Protein AF-A0A836PT85-F1 (afdb_monomer)

Sequence (131 aa):
MKFLTSGKVKDVYELDDGKLLFKFSNRVSAYDVKFKDEIPKKGEVLCKFAEYWFNKLGMSCHFVERRSDTEIVVRKLNMLPIECVVRGYFYGSLVSRWNDGKISLEDGTQTDLAAKLPSPIFDPTTKSTHD

pLDDT: mean 93.8, std 9.12, range [35.56, 98.69]

Mean predicted aligned error: 4.26 Å

Secondary structure (DSSP, 8-state):
-EEEEE-SSEEEEE-TTS-EEEEEPS--EETTEEPSS--TTHHHHHHHHHHHHHHHH-S--SEEEE-SSSEEEE------SEE--EEEES-THHHHHHHTTSS-PPTT---STTPEEEEEEE--EEPPS--

Solvent-accessible surface area (backbone atoms only — not comparable to full-atom values): 7848 Å² total; per-residue (Å²): 113,42,85,73,50,73,60,83,44,38,38,36,27,38,39,88,86,64,31,31,37,44,36,38,39,34,44,41,68,58,95,92,41,72,52,92,65,64,45,87,63,44,10,36,54,53,38,54,50,48,53,50,49,55,62,71,68,70,58,98,65,52,73,74,48,74,78,54,65,29,30,35,36,28,56,72,74,89,77,72,80,61,41,87,40,74,42,54,45,39,47,70,71,58,50,58,36,37,76,70,65,77,45,86,76,67,88,88,61,60,80,52,87,65,26,65,43,96,57,73,42,82,56,72,42,67,72,73,92,79,127

Nearest PDB structures (foldseek):
  1obg-assembly1_A  TM=8.903E-01  e=6.018E-10  Saccharomyces cerevisiae
  3r9r-assembly1_A  TM=8.950E-01  e=5.346E-10  Mycobacteroides abscessus ATCC 19977
  1obd-assembly1_A  TM=8.588E-01  e=4.219E-10  Saccharomyces cerevisiae
  2cnq-assembly1_A  TM=8.806E-01  e=4.004E-09  Saccharomyces cerevisiae
  4ja0-assembly1_A-2  TM=7.974E-01  e=1.494E-06  Bombyx mori

Radius of gyration: 17.99 Å; Cα contacts (8 Å, |Δi|>4): 203; chains: 1; bounding box: 41×30×47 Å

Foldseek 3Di:
DAWDDDDQFWTWGADPVRWIKIFGHQWDDDPNDIDPDGHPCPLLVVLVVVVVVCVVVVDDDQWDAAPDSRITIGGDDDDDQKDWDKDQFQEDPNLVCVVVVVDDDPPPFDNDHGHGGPDIDTDMDGDDPDD

Structure (mmCIF, N/CA/C/O backbone):
data_AF-A0A836PT85-F1
#
_entry.id   AF-A0A836PT85-F1
#
loop_
_atom_site.group_PDB
_atom_site.id
_atom_site.type_symbol
_atom_site.label_atom_id
_atom_site.label_alt_id
_atom_site.label_comp_id
_atom_site.label_asym_id
_atom_site.label_entity_id
_atom_site.label_seq_id
_atom_site.pdbx_PDB_ins_code
_atom_site.Cartn_x
_atom_site.Cartn_y
_atom_site.Cartn_z
_atom_site.occupancy
_atom_site.B_iso_or_equiv
_atom_site.auth_seq_id
_atom_site.auth_comp_id
_atom_site.auth_asym_id
_atom_site.auth_atom_id
_atom_site.pdbx_PDB_model_num
ATOM 1 N N . MET A 1 1 ? -16.825 -2.250 20.033 1.00 90.44 1 MET A N 1
ATOM 2 C CA . MET A 1 1 ? -15.551 -2.086 19.274 1.00 90.44 1 MET A CA 1
ATOM 3 C C . MET A 1 1 ? -14.379 -2.716 20.022 1.00 90.44 1 MET A C 1
ATOM 5 O O . MET A 1 1 ? -14.163 -2.388 21.183 1.00 90.44 1 MET A O 1
ATOM 9 N N . LYS A 1 2 ? -13.601 -3.575 19.355 1.00 96.06 2 LYS A N 1
ATOM 10 C CA . LYS A 1 2 ? -12.441 -4.295 19.908 1.00 96.06 2 LYS A CA 1
ATOM 11 C C . LYS A 1 2 ? -11.182 -3.994 19.092 1.00 96.06 2 LYS A C 1
ATOM 13 O O . LYS A 1 2 ? -11.213 -4.104 17.874 1.00 96.06 2 LYS A O 1
ATOM 18 N N . PHE A 1 3 ? -10.071 -3.635 19.731 1.00 97.44 3 PHE A N 1
ATOM 19 C CA . PHE A 1 3 ? -8.785 -3.480 19.038 1.00 97.44 3 PHE A CA 1
ATOM 20 C C . PHE A 1 3 ? -8.232 -4.845 18.600 1.00 97.44 3 PHE A C 1
ATOM 22 O O . PHE A 1 3 ? -8.255 -5.793 19.384 1.00 97.44 3 PHE A O 1
ATOM 29 N N . LEU A 1 4 ? -7.751 -4.943 17.357 1.00 96.81 4 LEU A N 1
ATOM 30 C CA . LEU A 1 4 ? -7.173 -6.172 16.807 1.00 96.81 4 LEU A CA 1
ATOM 31 C C . LEU A 1 4 ? -5.658 -6.074 16.640 1.00 96.81 4 LEU A C 1
ATOM 33 O O . LEU A 1 4 ? -4.931 -6.928 17.133 1.00 96.81 4 LEU A O 1
ATOM 37 N N . THR A 1 5 ? -5.179 -5.065 15.910 1.00 96.38 5 THR A N 1
ATOM 38 C CA . THR A 1 5 ? -3.751 -4.920 15.607 1.00 96.38 5 THR A CA 1
ATOM 39 C C . THR A 1 5 ? -3.390 -3.488 15.223 1.00 96.38 5 THR A C 1
ATOM 41 O O . THR A 1 5 ? -4.235 -2.721 14.751 1.00 96.38 5 THR A O 1
ATOM 44 N N . SER A 1 6 ? -2.115 -3.143 15.401 1.00 95.62 6 SER A N 1
ATOM 45 C CA . SER A 1 6 ? -1.514 -1.894 14.936 1.00 95.62 6 SER A CA 1
ATOM 46 C C . SER A 1 6 ? -0.398 -2.203 13.947 1.00 95.62 6 SER A C 1
ATOM 48 O O . SER A 1 6 ? 0.661 -2.714 14.310 1.00 95.62 6 SER A O 1
ATOM 50 N N . GLY A 1 7 ? -0.622 -1.862 12.680 1.00 91.12 7 GLY A N 1
ATOM 51 C CA . GLY A 1 7 ? 0.407 -1.934 11.652 1.00 91.12 7 GLY A CA 1
ATOM 52 C C . GLY A 1 7 ? 1.359 -0.735 11.694 1.00 91.12 7 GLY A C 1
ATOM 53 O O . GLY A 1 7 ? 1.347 0.109 12.599 1.00 91.12 7 GLY A O 1
ATOM 54 N N . LYS A 1 8 ? 2.184 -0.600 10.651 1.00 91.94 8 LYS A N 1
ATOM 55 C CA . LYS A 1 8 ? 3.080 0.561 10.481 1.00 91.94 8 LYS A CA 1
ATOM 56 C C . LYS A 1 8 ? 2.303 1.887 10.435 1.00 91.94 8 LYS A C 1
ATOM 58 O O . LYS A 1 8 ? 2.657 2.828 11.140 1.00 91.94 8 LYS A O 1
ATOM 63 N N . VAL A 1 9 ? 1.187 1.931 9.700 1.00 94.81 9 VAL A N 1
ATOM 64 C CA . VAL A 1 9 ? 0.458 3.184 9.395 1.00 94.81 9 VAL A CA 1
ATOM 65 C C . VAL A 1 9 ? -1.059 3.142 9.628 1.00 94.81 9 VAL A C 1
ATOM 67 O O . VAL A 1 9 ? -1.754 4.107 9.313 1.00 94.81 9 VAL A O 1
ATOM 70 N N . LYS A 1 10 ? -1.599 2.023 10.120 1.00 96.38 10 LYS A N 1
ATOM 71 C CA . LYS A 1 10 ? -3.034 1.860 10.392 1.00 96.38 10 LYS A CA 1
ATOM 72 C C . LYS A 1 10 ? -3.263 1.052 11.659 1.00 96.38 10 LYS A C 1
ATOM 74 O O . LYS A 1 10 ? -2.517 0.108 11.911 1.00 96.38 10 LYS A O 1
ATOM 79 N N . ASP A 1 11 ? -4.318 1.398 12.381 1.00 98.00 11 ASP A N 1
ATOM 80 C CA . ASP A 1 11 ? -4.861 0.608 13.485 1.00 98.00 11 ASP A CA 1
ATOM 81 C C . ASP A 1 11 ? -6.164 -0.054 13.027 1.00 98.00 11 ASP A C 1
ATOM 83 O O . ASP A 1 11 ? -6.940 0.542 12.274 1.00 98.00 11 ASP A O 1
ATOM 87 N N . VAL A 1 12 ? -6.380 -1.305 13.433 1.00 98.25 12 VAL A N 1
ATOM 88 C CA . VAL A 1 12 ? -7.534 -2.106 13.012 1.00 98.25 12 VAL A CA 1
ATOM 89 C C . VAL A 1 12 ? -8.363 -2.486 14.225 1.00 98.25 12 VAL A C 1
ATOM 91 O O . VAL A 1 12 ? -7.846 -3.038 15.200 1.00 98.25 12 VAL A O 1
ATOM 94 N N . TYR A 1 13 ? -9.663 -2.232 14.130 1.00 98.44 13 TYR A N 1
ATOM 95 C CA . TYR A 1 13 ? -10.646 -2.570 15.149 1.00 98.44 13 TYR A CA 1
ATOM 96 C C . TYR A 1 13 ? -11.753 -3.4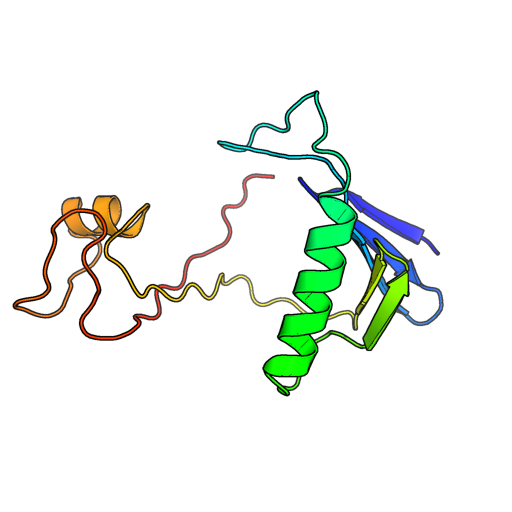41 14.554 1.00 98.44 13 TYR A C 1
ATOM 98 O O . TYR A 1 13 ? -12.117 -3.278 13.394 1.00 98.44 13 TYR A O 1
ATOM 106 N N . GLU A 1 14 ? -12.308 -4.343 15.350 1.00 98.25 14 GLU A N 1
ATOM 107 C CA . GLU A 1 14 ? -13.526 -5.093 15.046 1.00 98.25 14 GLU A CA 1
ATOM 108 C C . GLU A 1 14 ? -14.736 -4.347 15.619 1.00 98.25 14 GLU A C 1
ATOM 110 O O . GLU A 1 14 ? -14.725 -3.902 16.775 1.00 98.25 14 GLU A O 1
ATOM 115 N N . LEU A 1 15 ? -15.761 -4.164 14.792 1.00 98.06 15 LEU A N 1
ATOM 116 C CA . LEU A 1 15 ? -17.049 -3.593 15.173 1.00 98.06 15 LEU A CA 1
ATOM 117 C C . LEU A 1 15 ? -18.005 -4.701 15.627 1.00 98.06 15 LEU A C 1
ATOM 119 O O . LEU A 1 15 ? -17.788 -5.881 15.354 1.00 98.06 15 LEU A O 1
ATOM 123 N N . ASP A 1 16 ? -19.076 -4.315 16.317 1.00 96.56 16 ASP A N 1
ATOM 124 C CA . ASP A 1 16 ? -19.999 -5.270 16.944 1.00 96.56 16 ASP A CA 1
ATOM 125 C C . ASP A 1 16 ? -20.810 -6.071 15.900 1.00 96.56 16 ASP A C 1
ATOM 127 O O . ASP A 1 16 ? -21.303 -7.156 16.189 1.00 96.56 16 ASP A O 1
ATOM 131 N N . ASP A 1 17 ? -20.884 -5.577 14.660 1.00 96.38 17 ASP A N 1
ATOM 132 C CA . ASP A 1 17 ? -21.513 -6.231 13.506 1.00 96.38 17 ASP A CA 1
ATOM 133 C C . ASP A 1 17 ? -20.545 -7.115 12.684 1.00 96.38 17 ASP A C 1
ATOM 135 O O . ASP A 1 17 ? -20.865 -7.525 11.565 1.00 96.38 17 ASP A O 1
ATOM 139 N N . GLY A 1 18 ? -19.339 -7.377 13.206 1.00 96.19 18 GLY A N 1
ATOM 140 C CA . GLY A 1 18 ? -18.310 -8.210 12.576 1.00 96.19 18 GLY A CA 1
ATOM 141 C C . GLY A 1 18 ? -17.520 -7.535 11.447 1.00 96.19 18 GLY A C 1
ATOM 142 O O . GLY A 1 18 ? -16.616 -8.155 10.875 1.00 96.19 18 GLY A O 1
ATOM 143 N N . LYS A 1 19 ? -17.820 -6.273 11.111 1.00 98.38 19 LYS A N 1
ATOM 144 C CA . LYS A 1 19 ? -17.005 -5.477 10.181 1.00 98.38 19 LYS A CA 1
ATOM 145 C C . LYS A 1 19 ? -15.724 -4.993 10.856 1.00 98.38 19 LYS A C 1
ATOM 147 O O . LYS A 1 19 ? -15.572 -5.044 12.076 1.00 98.38 19 LYS A O 1
ATOM 152 N N . LEU A 1 20 ? -14.792 -4.499 10.048 1.00 98.44 20 LEU A N 1
ATOM 153 C CA . LEU A 1 20 ? -13.561 -3.889 10.534 1.00 98.44 20 LEU A CA 1
ATOM 154 C C . LEU A 1 20 ? -13.606 -2.373 10.349 1.00 98.44 20 LEU A C 1
ATOM 156 O O . LEU A 1 20 ? -14.078 -1.880 9.328 1.00 98.44 20 LEU A O 1
ATOM 160 N N . LEU A 1 21 ? -13.055 -1.646 11.315 1.00 98.50 21 LEU A N 1
ATOM 161 C CA . LEU A 1 21 ? -12.746 -0.227 11.207 1.00 98.50 21 LEU A CA 1
ATOM 162 C C . LEU A 1 21 ? -11.237 -0.067 11.038 1.00 98.50 21 LEU A C 1
ATOM 164 O O . LEU A 1 21 ? -10.452 -0.524 11.872 1.00 98.50 21 LEU A O 1
ATOM 168 N N . PHE A 1 22 ? -10.834 0.570 9.943 1.00 98.50 22 PHE A N 1
ATOM 169 C CA . PHE A 1 22 ? -9.442 0.908 9.663 1.00 98.50 22 PHE A CA 1
ATOM 170 C C . PHE A 1 22 ? -9.220 2.381 9.979 1.00 98.50 22 PHE A C 1
ATOM 172 O O . PHE A 1 22 ? -9.787 3.247 9.314 1.00 98.50 22 PHE A O 1
ATOM 179 N N . LYS A 1 23 ? -8.363 2.652 10.964 1.00 98.56 23 LYS A N 1
ATOM 180 C CA . LYS A 1 23 ? -7.967 3.999 11.369 1.00 98.56 23 LYS A CA 1
ATOM 181 C C . LYS A 1 23 ? -6.608 4.351 10.774 1.00 98.56 23 LYS A C 1
ATOM 183 O O . LYS A 1 23 ? -5.605 3.701 11.068 1.00 98.56 23 LYS A O 1
ATOM 188 N N . PHE A 1 24 ? -6.576 5.366 9.921 1.00 98.50 24 PHE A N 1
ATOM 189 C CA . PHE A 1 24 ? -5.381 5.858 9.245 1.00 98.50 24 PHE A CA 1
ATOM 190 C C . PHE A 1 24 ? -4.609 6.810 10.155 1.00 98.50 24 PHE A C 1
ATOM 192 O O . PHE A 1 24 ? -5.148 7.816 10.609 1.00 98.50 24 PHE A O 1
ATOM 199 N N . SER A 1 25 ? -3.332 6.512 10.402 1.00 98.00 25 SER A N 1
ATOM 200 C CA . SER A 1 25 ? -2.484 7.336 11.262 1.00 98.00 25 SER A CA 1
ATOM 201 C C . SER A 1 25 ? -1.573 8.282 10.475 1.00 98.00 25 SER A C 1
ATOM 203 O O . SER A 1 25 ? -1.290 8.100 9.281 1.00 98.00 25 SER A O 1
ATOM 205 N N . ASN A 1 26 ? -1.045 9.272 11.191 1.00 98.00 26 ASN A N 1
ATOM 206 C CA . ASN A 1 26 ? -0.007 10.170 10.694 1.00 98.00 26 ASN A CA 1
ATOM 207 C C . ASN A 1 26 ? 1.403 9.550 10.760 1.00 98.00 26 ASN A C 1
ATOM 209 O O . ASN A 1 26 ? 2.351 10.123 10.223 1.00 98.00 26 ASN A O 1
ATOM 213 N N . ARG A 1 27 ? 1.541 8.350 11.346 1.00 96.88 27 ARG A N 1
ATOM 214 C CA . ARG A 1 27 ? 2.807 7.606 11.445 1.00 96.88 27 ARG A CA 1
ATOM 215 C C . ARG A 1 27 ? 3.366 7.297 10.064 1.00 96.88 27 ARG A C 1
ATOM 217 O O . ARG A 1 27 ? 2.613 6.943 9.156 1.00 96.88 27 ARG A O 1
ATOM 224 N N . VAL A 1 28 ? 4.678 7.362 9.909 1.00 95.06 28 VAL A N 1
ATOM 225 C CA . VAL A 1 28 ? 5.382 7.030 8.666 1.00 95.06 28 VAL A CA 1
ATOM 226 C C . VAL A 1 28 ? 6.474 6.003 8.952 1.00 95.06 28 VAL A C 1
ATOM 228 O O . VAL A 1 28 ? 6.988 5.916 10.067 1.00 95.06 28 VAL A O 1
ATOM 231 N N . SER A 1 29 ? 6.795 5.190 7.952 1.00 92.44 29 SER A N 1
ATOM 232 C CA . SER A 1 29 ? 7.894 4.235 8.020 1.00 92.44 29 SER A CA 1
ATOM 233 C C . SER A 1 29 ? 8.668 4.223 6.714 1.00 92.44 29 SER A C 1
ATOM 23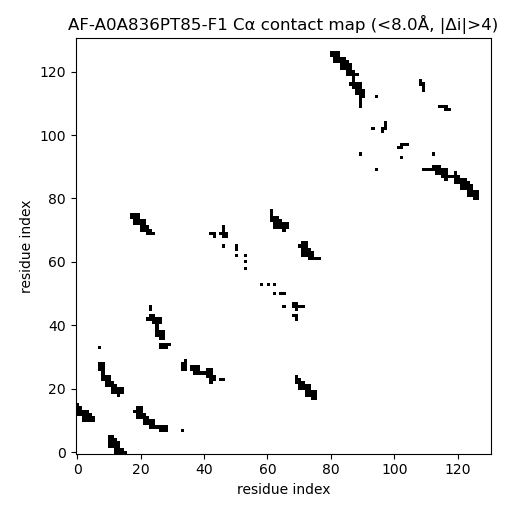5 O O . SER A 1 29 ? 8.061 4.328 5.648 1.00 92.44 29 SER A O 1
ATOM 237 N N . ALA A 1 30 ? 9.976 4.018 6.799 1.00 90.62 30 ALA A N 1
ATOM 238 C CA . ALA A 1 30 ? 10.844 3.747 5.660 1.00 90.62 30 ALA A CA 1
ATOM 239 C C . ALA A 1 30 ? 11.843 2.658 6.057 1.00 90.62 30 ALA A C 1
ATOM 241 O O . ALA A 1 30 ? 12.269 2.622 7.211 1.00 90.62 30 ALA A O 1
ATOM 242 N N . TYR A 1 31 ? 12.187 1.771 5.118 1.00 85.44 31 TYR A N 1
ATOM 243 C CA . TYR A 1 31 ? 13.083 0.631 5.369 1.00 85.44 31 TYR A CA 1
ATOM 244 C C . TYR A 1 31 ? 12.679 -0.180 6.614 1.00 85.44 31 TYR A C 1
ATOM 246 O O . TYR A 1 31 ? 13.499 -0.474 7.474 1.00 85.44 31 TYR A O 1
ATOM 254 N N . ASP A 1 32 ? 11.376 -0.450 6.746 1.00 84.00 32 ASP A N 1
ATOM 255 C CA . ASP A 1 32 ? 10.749 -1.159 7.872 1.00 84.00 32 ASP A CA 1
ATOM 256 C C . ASP A 1 32 ? 10.883 -0.517 9.264 1.00 84.00 32 ASP A C 1
ATOM 258 O O . ASP A 1 32 ? 10.352 -1.043 10.241 1.00 84.00 32 ASP A O 1
ATOM 262 N N . VAL A 1 33 ? 11.456 0.685 9.357 1.00 87.25 33 VAL A N 1
ATOM 263 C CA . VAL A 1 33 ? 11.569 1.448 10.605 1.00 87.25 33 VAL A CA 1
ATOM 264 C C . VAL A 1 33 ? 10.448 2.481 10.696 1.00 87.25 33 VAL A C 1
ATOM 266 O O . VAL A 1 33 ? 10.269 3.299 9.793 1.00 87.25 33 VAL A O 1
ATOM 269 N N . LYS A 1 34 ? 9.688 2.471 11.801 1.00 87.94 34 LYS A N 1
ATOM 270 C CA . LYS A 1 34 ? 8.717 3.535 12.117 1.00 87.94 34 LYS A CA 1
ATOM 271 C C . LYS A 1 34 ? 9.465 4.770 12.622 1.00 87.94 34 LYS A C 1
ATOM 273 O O . LYS A 1 34 ? 10.307 4.660 13.511 1.00 87.94 34 LYS A O 1
ATOM 278 N N . PHE A 1 35 ? 9.157 5.938 12.070 1.00 91.69 35 PHE A N 1
ATOM 279 C CA . PHE A 1 35 ? 9.759 7.191 12.524 1.00 91.69 35 PHE A CA 1
ATOM 280 C C . PHE A 1 35 ? 9.116 7.663 13.831 1.00 91.69 35 PHE A C 1
ATOM 282 O O . PHE A 1 35 ? 7.967 7.325 14.121 1.00 91.69 35 PHE A O 1
ATOM 289 N N . LYS A 1 36 ? 9.875 8.431 14.624 1.00 91.94 36 LYS A N 1
ATOM 290 C CA . LYS A 1 36 ? 9.373 9.049 15.862 1.00 91.94 36 LYS A CA 1
ATOM 291 C C . LYS A 1 36 ? 8.381 10.168 15.559 1.00 91.94 36 LYS A C 1
ATOM 293 O O . LYS A 1 36 ? 7.357 10.264 16.227 1.00 91.94 36 LYS A O 1
ATOM 298 N N . ASP A 1 37 ? 8.688 10.967 14.541 1.00 94.88 37 ASP A N 1
ATOM 299 C CA . ASP A 1 37 ? 7.855 12.087 14.127 1.00 94.88 37 ASP A CA 1
ATOM 300 C C . ASP A 1 37 ? 6.737 11.627 13.190 1.00 94.88 37 ASP A C 1
ATOM 302 O O . ASP A 1 37 ? 6.919 10.787 12.301 1.00 94.88 37 ASP A O 1
ATOM 306 N N . GLU A 1 38 ? 5.560 12.208 13.390 1.00 96.31 38 GLU A N 1
ATOM 307 C CA . GLU A 1 38 ? 4.409 12.010 12.523 1.00 96.31 38 GLU A CA 1
ATOM 308 C C . GLU A 1 38 ? 4.354 13.072 11.419 1.00 96.31 38 GLU A C 1
ATOM 310 O O . GLU A 1 38 ? 4.851 14.185 11.578 1.00 96.31 38 GLU A O 1
ATOM 315 N N . ILE A 1 39 ? 3.688 12.751 10.306 1.00 97.19 39 ILE A N 1
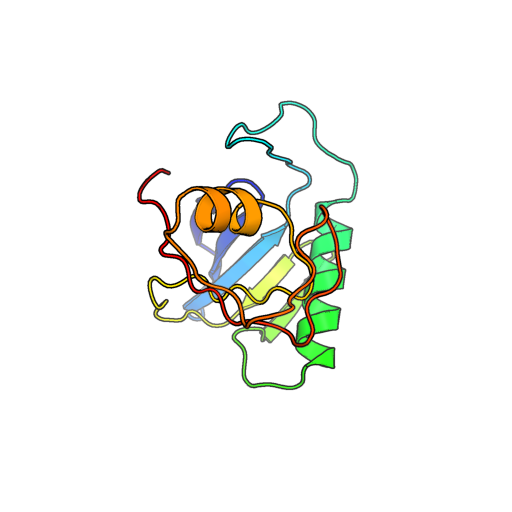ATOM 316 C CA . ILE A 1 39 ? 3.398 13.721 9.244 1.00 97.19 39 ILE A CA 1
ATOM 317 C C . ILE A 1 39 ? 1.972 14.253 9.450 1.00 97.19 39 ILE A C 1
ATOM 319 O O . ILE A 1 39 ? 1.017 13.495 9.237 1.00 97.19 39 ILE A O 1
ATOM 323 N N . PRO A 1 40 ? 1.782 15.531 9.837 1.00 97.81 40 PRO A N 1
ATOM 324 C CA . PRO A 1 40 ? 0.456 16.088 10.081 1.00 97.81 40 PRO A CA 1
ATOM 325 C C . PRO A 1 40 ? -0.491 15.879 8.895 1.00 97.81 40 PRO A C 1
ATOM 327 O O . PRO A 1 40 ? -0.108 16.055 7.740 1.00 97.81 40 PRO A O 1
ATOM 330 N N . LYS A 1 41 ? -1.741 15.506 9.189 1.00 97.69 41 LYS A N 1
ATOM 331 C CA . LYS A 1 41 ? -2.820 15.248 8.212 1.00 97.69 41 LYS A CA 1
ATOM 332 C C . LYS A 1 41 ? -2.574 14.105 7.218 1.00 97.69 41 LYS A C 1
ATOM 33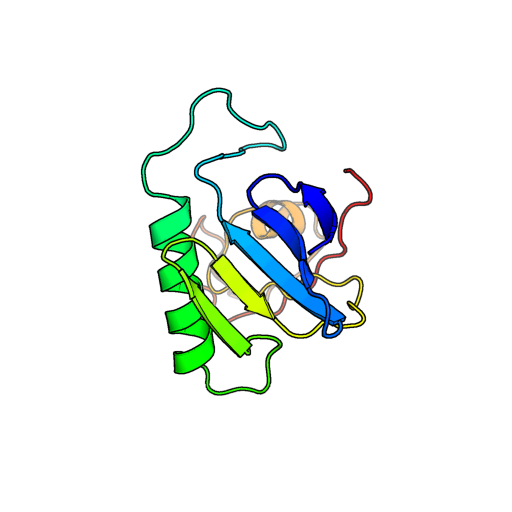4 O O . LYS A 1 41 ? -3.436 13.844 6.381 1.00 97.69 41 LYS A O 1
ATOM 339 N N . LYS A 1 42 ? -1.468 13.360 7.309 1.00 98.25 42 LYS A N 1
ATOM 340 C CA . LYS A 1 42 ? -1.224 12.203 6.432 1.00 98.25 42 LYS A CA 1
ATOM 341 C C . LYS A 1 42 ? -2.354 11.173 6.521 1.00 98.25 42 LYS A C 1
ATOM 343 O O . LYS A 1 42 ? -2.785 10.661 5.490 1.00 98.25 42 LYS A O 1
ATOM 348 N N . GLY A 1 43 ? -2.830 10.860 7.727 1.00 98.31 43 GLY A N 1
ATOM 349 C CA . GLY A 1 43 ? -3.917 9.897 7.919 1.00 98.31 43 GLY A CA 1
ATOM 350 C C . GLY A 1 43 ? -5.205 10.332 7.218 1.00 98.31 43 GLY A C 1
ATOM 351 O O . GLY A 1 43 ? -5.842 9.528 6.542 1.00 98.31 43 GLY A O 1
ATOM 352 N N . GLU A 1 44 ? -5.524 11.624 7.304 1.00 98.44 44 GLU A N 1
ATOM 353 C CA . GLU A 1 44 ? -6.695 12.225 6.664 1.00 98.44 44 GLU A CA 1
ATOM 354 C C . GLU A 1 44 ? -6.616 12.146 5.135 1.00 98.44 44 GLU A C 1
ATOM 356 O O . GLU A 1 44 ? -7.537 11.656 4.479 1.00 98.44 44 GLU A O 1
ATOM 361 N N . VAL A 1 45 ? -5.485 12.574 4.565 1.00 98.38 45 VAL A N 1
ATOM 362 C CA . VAL A 1 45 ? -5.263 12.543 3.113 1.00 98.38 45 VAL A CA 1
ATOM 363 C C . VAL A 1 45 ? -5.364 11.113 2.582 1.00 98.38 45 VAL A C 1
ATOM 365 O O . VAL A 1 45 ? -6.046 10.876 1.588 1.00 98.38 45 VAL A O 1
ATOM 368 N N . LEU A 1 46 ? -4.741 10.142 3.257 1.00 98.25 46 LEU A N 1
ATOM 369 C CA . LEU A 1 46 ? -4.764 8.742 2.826 1.00 98.25 46 LEU A CA 1
ATOM 370 C C . LEU A 1 46 ? -6.147 8.095 2.966 1.00 98.25 46 LEU A C 1
ATOM 372 O O . LEU A 1 46 ? -6.505 7.259 2.138 1.00 98.25 46 LEU A O 1
ATOM 376 N N . CYS A 1 47 ? -6.928 8.486 3.974 1.00 98.56 47 CYS A N 1
ATOM 377 C CA . CYS A 1 47 ? -8.303 8.025 4.146 1.00 98.56 47 CYS A CA 1
ATOM 378 C C . CYS A 1 47 ? -9.198 8.509 2.991 1.00 98.56 47 CYS A C 1
ATOM 380 O O . CYS A 1 47 ? -9.871 7.705 2.343 1.00 98.56 47 CYS A O 1
ATOM 382 N N . LYS A 1 48 ? -9.131 9.808 2.664 1.00 98.38 48 LYS A N 1
ATOM 383 C CA . LYS A 1 48 ? -9.866 10.414 1.536 1.00 98.38 48 LYS A CA 1
ATOM 384 C C . LYS A 1 48 ? -9.420 9.840 0.190 1.00 98.38 48 LYS A C 1
ATOM 386 O O . LYS A 1 48 ? -10.244 9.561 -0.676 1.00 98.38 48 LYS A O 1
ATOM 391 N N . PHE A 1 49 ? -8.119 9.603 0.027 1.00 98.19 49 PHE A N 1
ATOM 392 C CA . PHE A 1 49 ? -7.565 8.989 -1.178 1.00 98.19 49 PHE A CA 1
ATOM 393 C C . PHE A 1 49 ? -8.035 7.539 -1.364 1.00 98.19 49 PHE A C 1
ATOM 395 O O . PHE A 1 49 ? -8.341 7.135 -2.484 1.00 98.19 49 PHE A O 1
ATOM 402 N N . ALA A 1 50 ? -8.137 6.763 -0.280 1.00 97.25 50 ALA A N 1
ATOM 403 C CA . ALA A 1 50 ? -8.670 5.405 -0.335 1.00 97.25 50 ALA A CA 1
ATOM 404 C C . ALA A 1 50 ? -10.143 5.391 -0.778 1.00 97.25 50 ALA A C 1
ATOM 406 O O . ALA A 1 50 ? -10.480 4.673 -1.717 1.00 97.25 50 ALA A O 1
ATOM 407 N N . GLU A 1 51 ? -10.998 6.217 -0.160 1.00 97.56 51 GLU A N 1
ATOM 408 C CA . GLU A 1 51 ? -12.406 6.371 -0.563 1.00 97.56 51 GLU A CA 1
ATOM 409 C C . GLU A 1 51 ? -12.533 6.743 -2.047 1.00 97.56 51 GLU A C 1
ATOM 411 O O . GLU A 1 51 ? -13.307 6.118 -2.774 1.00 97.56 51 GLU A O 1
ATOM 416 N N . TYR A 1 52 ? -11.737 7.713 -2.516 1.00 97.94 52 TYR A N 1
ATOM 417 C CA . TYR A 1 52 ? -11.733 8.118 -3.922 1.00 97.94 52 TYR A CA 1
ATOM 418 C C . TYR A 1 52 ? -11.510 6.924 -4.859 1.00 97.94 52 TYR A C 1
ATOM 420 O O . TYR A 1 52 ? -12.286 6.733 -5.794 1.00 97.94 52 TYR A O 1
ATOM 428 N N . TRP A 1 53 ? -10.489 6.098 -4.608 1.00 97.88 53 TRP A N 1
ATOM 429 C CA . TRP A 1 53 ? -10.175 4.965 -5.483 1.00 97.88 53 TRP A CA 1
ATOM 430 C C . TRP A 1 53 ? -11.180 3.822 -5.390 1.00 97.88 53 TRP A C 1
ATOM 432 O O . TRP A 1 53 ? -11.504 3.240 -6.425 1.00 97.88 53 TRP A O 1
ATOM 442 N N . PHE A 1 54 ? -11.717 3.527 -4.202 1.00 96.88 54 PHE A N 1
ATOM 443 C CA . PHE A 1 54 ? -12.791 2.538 -4.076 1.00 96.88 54 PHE A CA 1
ATOM 444 C C . PHE A 1 54 ? -14.013 2.934 -4.913 1.00 96.88 54 PHE A C 1
ATOM 446 O O . PHE A 1 54 ? -14.530 2.112 -5.669 1.00 96.88 54 PHE A O 1
ATOM 453 N N . ASN A 1 55 ? -14.405 4.209 -4.864 1.00 95.44 55 ASN A N 1
ATOM 454 C CA . ASN A 1 55 ? -15.523 4.727 -5.650 1.00 95.44 55 ASN A CA 1
ATOM 455 C C . ASN A 1 55 ? -15.196 4.811 -7.149 1.00 95.44 55 ASN A C 1
ATOM 457 O O . ASN A 1 55 ? -16.037 4.492 -7.986 1.00 95.44 55 ASN A O 1
ATOM 461 N N . LYS A 1 56 ? -13.972 5.219 -7.508 1.00 97.56 56 LYS A N 1
ATOM 462 C CA . LYS A 1 56 ? -13.559 5.411 -8.906 1.00 97.56 56 LYS A CA 1
ATOM 463 C C . LYS A 1 56 ? -13.445 4.101 -9.681 1.00 97.56 56 LYS A C 1
ATOM 465 O O . LYS A 1 56 ? -13.778 4.083 -10.863 1.00 97.56 56 LYS A O 1
ATOM 470 N N . LEU A 1 57 ? -12.948 3.038 -9.046 1.00 95.31 57 LEU A N 1
ATOM 471 C CA . LEU A 1 57 ? -12.778 1.734 -9.691 1.00 95.31 57 LEU A CA 1
ATOM 472 C C . LEU A 1 57 ? -14.110 0.989 -9.853 1.00 95.31 57 LEU A C 1
ATOM 474 O O . LEU A 1 57 ? -14.235 0.188 -10.773 1.00 95.31 57 LEU A O 1
ATOM 478 N N . GLY A 1 58 ? -15.095 1.237 -8.980 1.00 88.25 58 GLY A N 1
ATOM 479 C CA . GLY A 1 58 ? -16.453 0.692 -9.114 1.00 88.25 58 GLY A CA 1
ATOM 480 C C . GLY A 1 58 ? -16.547 -0.839 -9.063 1.00 88.25 58 GLY A C 1
ATOM 481 O O . GLY A 1 58 ? -17.553 -1.411 -9.473 1.00 88.25 58 GLY A O 1
ATOM 482 N N . MET A 1 59 ? -15.500 -1.519 -8.590 1.00 92.00 59 MET A N 1
ATOM 483 C CA . MET A 1 59 ? -15.442 -2.979 -8.511 1.00 92.00 59 MET A CA 1
ATOM 484 C C . MET A 1 59 ? -15.908 -3.469 -7.140 1.00 92.00 59 MET A C 1
ATOM 486 O O . MET A 1 59 ? -15.810 -2.751 -6.141 1.00 92.00 59 MET A O 1
ATOM 490 N N . SER A 1 60 ? -16.326 -4.736 -7.060 1.00 94.19 60 SER A N 1
ATOM 491 C CA . SER A 1 60 ? -16.562 -5.376 -5.764 1.00 94.19 60 SER A CA 1
ATOM 492 C C . SER A 1 60 ? -15.275 -5.358 -4.936 1.00 94.19 60 SER A C 1
ATOM 494 O O . SER A 1 60 ? -14.265 -5.954 -5.304 1.00 94.19 60 SER A O 1
ATOM 496 N N . CYS A 1 61 ? -15.309 -4.644 -3.817 1.00 95.44 61 CYS A N 1
ATOM 497 C CA . CYS A 1 61 ? -14.190 -4.501 -2.895 1.00 95.44 61 CYS A CA 1
ATOM 498 C C . CYS A 1 61 ? -14.693 -4.572 -1.451 1.00 95.44 61 CYS A C 1
ATOM 500 O O . CYS A 1 61 ? -15.893 -4.656 -1.198 1.00 95.44 61 CYS A O 1
ATOM 502 N N . HIS A 1 62 ? -13.802 -4.581 -0.464 1.00 97.69 62 HIS A N 1
ATOM 503 C CA . HIS A 1 62 ? -14.230 -4.666 0.934 1.00 97.69 62 HIS A CA 1
ATOM 504 C C . HIS A 1 62 ? -14.787 -3.361 1.516 1.00 97.69 62 HIS A C 1
ATOM 506 O O . HIS A 1 62 ? -15.314 -3.396 2.622 1.00 97.69 62 HIS A O 1
ATOM 512 N N . PHE A 1 63 ? -14.661 -2.232 0.817 1.00 98.00 63 PHE A N 1
ATOM 513 C CA . PHE A 1 63 ? -15.060 -0.922 1.322 1.00 98.00 63 PHE A CA 1
ATOM 514 C C . PHE A 1 63 ? -16.573 -0.859 1.546 1.00 98.00 63 PHE A C 1
ATOM 516 O O . PHE A 1 63 ? -17.343 -1.349 0.721 1.00 98.00 63 PHE A O 1
ATOM 523 N N . VAL A 1 64 ? -16.982 -0.297 2.685 1.00 97.56 64 VAL A N 1
ATOM 524 C CA . VAL A 1 64 ? -18.393 -0.075 3.033 1.00 97.56 64 VAL A CA 1
ATOM 525 C C . VAL A 1 64 ? -18.683 1.419 3.037 1.00 97.56 64 VAL A C 1
ATOM 527 O O . VAL A 1 64 ? -19.537 1.869 2.284 1.00 97.56 64 VAL A O 1
ATOM 530 N N . GLU A 1 65 ? -17.955 2.183 3.852 1.00 97.62 65 GLU A N 1
ATOM 531 C CA . GLU A 1 65 ? -18.108 3.636 3.947 1.00 97.62 65 GLU A CA 1
ATOM 532 C C . GLU A 1 65 ? -16.879 4.288 4.591 1.00 97.62 65 GLU A C 1
ATOM 534 O O . GLU A 1 65 ? -16.091 3.630 5.284 1.00 97.62 65 GLU A O 1
ATOM 539 N N . ARG A 1 66 ? -16.738 5.604 4.419 1.00 98.25 66 ARG A N 1
ATOM 540 C CA . ARG A 1 66 ? -15.842 6.427 5.232 1.00 98.25 66 ARG A CA 1
ATOM 541 C C . ARG A 1 66 ? -16.631 7.027 6.396 1.00 98.25 66 ARG A C 1
ATOM 543 O O . ARG A 1 66 ? -17.587 7.763 6.187 1.00 98.25 66 ARG A O 1
ATOM 550 N N . ARG A 1 67 ? -16.210 6.725 7.625 1.00 97.75 67 ARG A N 1
ATOM 551 C CA . ARG A 1 67 ? -16.921 7.099 8.861 1.00 97.75 67 ARG A CA 1
ATOM 552 C C . ARG A 1 67 ? -16.455 8.433 9.443 1.00 97.75 67 ARG A C 1
ATOM 554 O O . ARG A 1 67 ? -17.221 9.108 10.123 1.00 97.75 67 ARG A O 1
ATOM 561 N N . SER A 1 68 ? -15.201 8.808 9.200 1.00 98.31 68 SER A N 1
ATOM 562 C CA . SER A 1 68 ? -14.627 10.083 9.641 1.00 98.31 68 SER A CA 1
ATOM 563 C C . SER A 1 68 ? -13.506 10.534 8.702 1.00 98.31 68 SER A C 1
ATOM 565 O O . SER A 1 68 ? -13.250 9.919 7.665 1.00 98.31 68 SER A O 1
ATOM 567 N N . ASP A 1 69 ? -12.806 11.616 9.040 1.00 98.25 69 ASP A N 1
ATOM 568 C CA . ASP A 1 69 ? -11.641 12.064 8.273 1.00 98.25 69 ASP A CA 1
ATOM 569 C C . ASP A 1 69 ? -10.508 11.031 8.244 1.00 98.25 69 ASP A C 1
ATOM 571 O O . ASP A 1 69 ? -9.720 11.033 7.307 1.00 98.25 69 ASP A O 1
ATOM 575 N N . THR A 1 70 ? -10.436 10.116 9.215 1.00 98.56 70 THR A N 1
ATOM 576 C CA . THR A 1 70 ? -9.328 9.148 9.330 1.00 98.56 70 THR A CA 1
ATOM 577 C C . THR A 1 70 ? -9.779 7.695 9.417 1.00 98.56 70 THR A C 1
ATOM 579 O O . THR A 1 70 ? -8.943 6.817 9.615 1.00 98.56 70 THR A O 1
ATOM 582 N N . GLU A 1 71 ? -11.073 7.406 9.275 1.00 98.69 71 GLU A N 1
ATOM 583 C CA . GLU A 1 71 ? -11.610 6.063 9.506 1.00 98.69 71 GLU A CA 1
ATOM 584 C C . GLU A 1 71 ? -12.508 5.607 8.359 1.00 98.69 71 GLU A C 1
ATOM 586 O O . GLU A 1 71 ? -13.430 6.317 7.950 1.00 98.69 71 GLU A O 1
ATOM 591 N N . ILE A 1 72 ? -12.276 4.379 7.894 1.00 98.62 72 ILE A N 1
ATOM 592 C CA . ILE A 1 72 ? -13.171 3.665 6.977 1.00 98.62 72 ILE A CA 1
ATOM 593 C C . ILE A 1 72 ? -13.689 2.391 7.638 1.00 98.62 72 ILE A C 1
ATOM 595 O O . ILE A 1 72 ? -12.996 1.774 8.452 1.00 98.62 72 ILE A O 1
ATOM 599 N N . VAL A 1 73 ? -14.886 1.974 7.242 1.00 98.56 73 VAL A N 1
ATOM 600 C CA . VAL A 1 73 ? -15.461 0.674 7.583 1.00 98.56 73 VAL A CA 1
ATOM 601 C C . VAL A 1 73 ? -15.321 -0.250 6.380 1.00 98.56 73 VAL A C 1
ATOM 603 O O . VAL A 1 73 ? -15.613 0.131 5.244 1.00 98.56 73 VAL A O 1
ATOM 606 N N . VAL A 1 74 ? -14.862 -1.475 6.626 1.00 98.50 74 VAL A N 1
ATOM 607 C CA . VAL A 1 74 ? -14.668 -2.500 5.599 1.00 98.50 74 VAL A CA 1
ATOM 608 C C . VAL A 1 74 ? -15.235 -3.847 6.0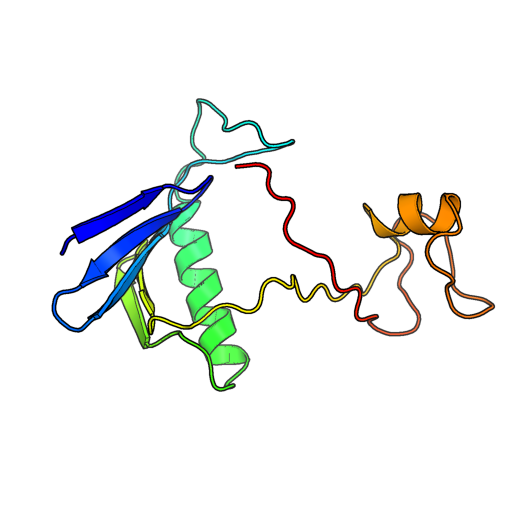37 1.00 98.50 74 VAL A C 1
ATOM 610 O O . VAL A 1 74 ? -15.295 -4.177 7.223 1.00 98.50 74 VAL A O 1
ATOM 613 N N . ARG A 1 75 ? -15.624 -4.669 5.065 1.00 98.25 75 ARG A N 1
ATOM 614 C CA . ARG A 1 75 ? -15.964 -6.078 5.276 1.00 98.25 75 ARG A CA 1
ATOM 615 C C . ARG A 1 75 ? -14.710 -6.862 5.662 1.00 98.25 75 ARG A C 1
ATOM 617 O O . ARG A 1 75 ? -13.656 -6.705 5.044 1.00 98.25 75 ARG A O 1
ATOM 624 N N . LYS A 1 76 ? -14.833 -7.740 6.658 1.00 97.50 76 LYS A N 1
ATOM 625 C CA . LYS A 1 76 ? -13.796 -8.719 7.000 1.00 97.50 76 LYS A CA 1
ATOM 626 C C . LYS A 1 76 ? -13.712 -9.759 5.877 1.00 97.50 76 LYS A C 1
ATOM 628 O O . LYS A 1 76 ? -14.739 -10.301 5.478 1.00 97.50 76 LYS A O 1
ATOM 633 N N . LEU A 1 77 ? -12.512 -10.008 5.354 1.00 96.50 77 LEU A N 1
ATOM 634 C CA . LEU A 1 77 ? -12.262 -10.967 4.272 1.00 96.50 77 LEU A CA 1
ATOM 635 C C . LEU A 1 77 ? -11.212 -11.999 4.689 1.00 96.50 77 LEU A C 1
ATOM 637 O O . LEU A 1 77 ? -10.331 -11.705 5.498 1.00 96.50 77 LEU A O 1
ATOM 641 N N . ASN A 1 78 ? -11.270 -13.177 4.069 1.00 94.62 78 ASN A N 1
ATOM 642 C CA . ASN A 1 78 ? -10.182 -14.150 4.101 1.00 94.62 78 ASN A CA 1
ATOM 643 C C . ASN A 1 78 ? -9.128 -13.729 3.070 1.00 94.62 78 ASN A C 1
ATOM 645 O O . ASN A 1 78 ? -9.389 -13.747 1.868 1.00 94.62 78 ASN A O 1
ATOM 649 N N . MET A 1 79 ? -7.962 -13.288 3.541 1.00 93.56 79 MET A N 1
ATOM 650 C CA . MET A 1 79 ? -6.918 -12.729 2.680 1.00 93.56 79 MET A CA 1
ATOM 651 C C . MET A 1 79 ? -6.132 -13.830 1.962 1.00 93.56 79 MET A C 1
ATOM 653 O O . MET A 1 79 ? -5.646 -14.759 2.603 1.00 93.56 79 MET A O 1
ATOM 657 N N . LEU A 1 80 ? -5.929 -13.680 0.651 1.00 92.94 80 LEU A N 1
ATOM 658 C CA . LEU A 1 80 ? -4.920 -14.454 -0.076 1.00 92.94 80 LEU A C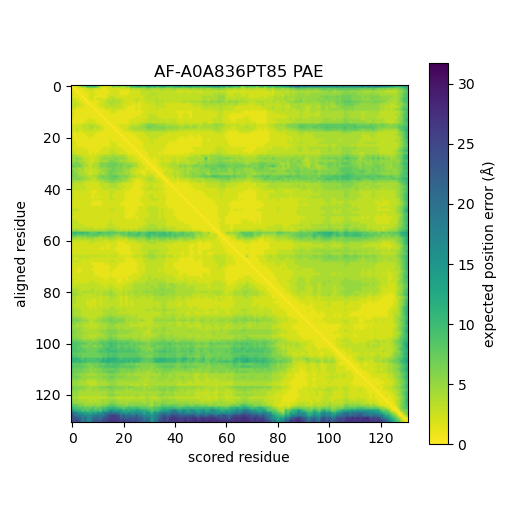A 1
ATOM 659 C C . LEU A 1 80 ? -3.516 -13.945 0.310 1.00 92.94 80 LEU A C 1
ATOM 661 O O . LEU A 1 80 ? -3.325 -12.727 0.379 1.00 92.94 80 LEU A O 1
ATOM 665 N N . PRO A 1 81 ? -2.523 -14.823 0.546 1.00 91.75 81 PRO A N 1
ATOM 666 C CA . PRO A 1 81 ? -1.174 -14.429 0.969 1.00 91.75 81 PRO A CA 1
ATOM 667 C C . PRO A 1 81 ? -0.302 -13.938 -0.206 1.00 91.75 81 PRO A C 1
ATOM 669 O O . PRO A 1 81 ? 0.872 -14.283 -0.308 1.00 91.75 81 PRO A O 1
ATOM 672 N N . ILE A 1 82 ? -0.882 -13.141 -1.106 1.00 93.12 82 ILE A N 1
ATOM 673 C CA . ILE A 1 82 ? -0.245 -12.623 -2.322 1.00 93.12 82 ILE A CA 1
ATOM 674 C C . ILE A 1 82 ? -0.390 -11.102 -2.343 1.00 93.12 82 ILE A C 1
ATOM 676 O O . ILE A 1 82 ? -1.452 -10.556 -2.039 1.00 93.12 82 ILE A O 1
ATOM 680 N N . GLU A 1 83 ? 0.677 -10.415 -2.723 1.00 93.94 83 GLU A N 1
ATOM 681 C CA . GLU A 1 83 ? 0.676 -8.996 -3.046 1.00 93.94 83 GLU A CA 1
ATOM 682 C C . GLU A 1 83 ? 0.552 -8.828 -4.562 1.00 93.94 83 GLU A C 1
ATOM 684 O O . GLU A 1 83 ? 1.444 -9.187 -5.329 1.00 93.94 83 GLU A O 1
ATOM 689 N N . CYS A 1 84 ? -0.583 -8.288 -5.002 1.00 95.00 84 CYS A N 1
ATOM 690 C CA . CYS A 1 84 ? -0.865 -8.053 -6.413 1.00 95.00 84 CYS A CA 1
ATOM 691 C C . CYS A 1 84 ? -0.227 -6.735 -6.881 1.00 95.00 84 CYS A C 1
ATOM 693 O O . CYS A 1 84 ? -0.894 -5.699 -6.907 1.00 95.00 84 CYS A O 1
ATOM 695 N N . VAL A 1 85 ? 1.062 -6.759 -7.230 1.00 95.75 85 VAL A N 1
ATOM 696 C CA . VAL A 1 85 ? 1.779 -5.575 -7.726 1.00 95.75 85 VAL A CA 1
ATOM 697 C C . VAL A 1 85 ? 1.611 -5.447 -9.239 1.00 95.75 85 VAL A C 1
ATOM 699 O O . VAL A 1 85 ? 1.793 -6.408 -9.985 1.00 95.75 85 VAL A O 1
ATOM 702 N N . VAL A 1 86 ? 1.297 -4.236 -9.699 1.00 96.44 86 VAL A N 1
ATOM 703 C CA . VAL A 1 86 ? 1.302 -3.870 -11.121 1.00 96.44 86 VAL A CA 1
ATOM 704 C C . VAL A 1 86 ? 2.368 -2.806 -11.344 1.00 96.44 86 VAL A C 1
ATOM 706 O O . VAL A 1 86 ? 2.434 -1.830 -10.595 1.00 96.44 86 VAL A O 1
ATOM 709 N N . ARG A 1 87 ? 3.204 -2.975 -12.370 1.00 96.88 87 ARG A N 1
ATOM 710 C CA . ARG A 1 87 ? 4.294 -2.040 -12.684 1.00 96.88 87 ARG A CA 1
ATOM 711 C C . ARG A 1 87 ? 4.118 -1.465 -14.077 1.00 96.88 87 ARG A C 1
ATOM 713 O O . ARG A 1 87 ? 3.991 -2.215 -15.033 1.00 96.88 87 ARG A O 1
ATOM 720 N N . GLY A 1 88 ? 4.151 -0.139 -14.183 1.00 97.12 88 GLY A N 1
ATOM 721 C CA . GLY A 1 88 ? 4.182 0.574 -15.468 1.00 97.12 88 GLY A CA 1
ATOM 722 C C . GLY A 1 88 ? 5.563 1.117 -15.846 1.00 97.12 88 GLY A C 1
ATOM 723 O O . GLY A 1 88 ? 5.726 1.635 -16.945 1.00 97.12 88 GLY A O 1
ATOM 724 N N . TYR A 1 89 ? 6.541 1.024 -14.942 1.00 97.50 89 TYR A N 1
ATOM 725 C CA . TYR A 1 89 ? 7.878 1.595 -15.105 1.00 97.50 89 TYR A CA 1
ATOM 726 C C . TYR A 1 89 ? 8.946 0.639 -14.560 1.00 97.50 89 TYR A C 1
ATOM 728 O O . TYR A 1 89 ? 8.714 -0.057 -13.564 1.00 97.50 89 TYR A O 1
ATOM 736 N N . PHE A 1 90 ? 10.119 0.631 -15.194 1.00 97.25 90 PHE A N 1
ATOM 737 C CA . PHE A 1 90 ? 11.289 -0.147 -14.795 1.00 97.25 90 PHE A CA 1
ATOM 738 C C . PHE A 1 90 ? 11.966 0.492 -13.571 1.00 97.25 90 PHE A C 1
ATOM 740 O O . PHE A 1 90 ? 12.839 1.352 -13.689 1.00 97.25 90 PHE A O 1
ATOM 747 N N . TYR A 1 91 ? 11.496 0.143 -12.367 1.00 96.44 91 TYR A N 1
ATOM 748 C CA . TYR A 1 91 ? 11.947 0.780 -11.125 1.00 96.44 91 TYR A CA 1
ATOM 749 C C . TYR A 1 91 ? 11.854 -0.126 -9.886 1.00 96.44 91 TYR A C 1
ATOM 751 O O . TYR A 1 91 ? 11.099 -1.103 -9.843 1.00 96.44 91 TYR A O 1
ATOM 759 N N . GLY A 1 92 ? 12.598 0.235 -8.837 1.00 94.19 92 GLY A N 1
ATOM 760 C CA . GLY A 1 92 ? 12.572 -0.436 -7.537 1.00 94.19 92 GLY A CA 1
ATOM 761 C C . GLY A 1 92 ? 13.038 -1.892 -7.611 1.00 94.19 92 GLY A C 1
ATOM 762 O O . GLY A 1 92 ? 13.974 -2.221 -8.335 1.00 94.19 92 GLY A O 1
ATOM 763 N N . SER A 1 93 ? 12.367 -2.783 -6.873 1.00 93.81 93 SER A N 1
ATOM 764 C CA . SER A 1 93 ? 12.745 -4.204 -6.790 1.00 93.81 93 SER A CA 1
ATOM 765 C C . SER A 1 93 ? 12.700 -4.962 -8.123 1.00 93.81 93 SER A C 1
ATOM 767 O O . SER A 1 93 ? 13.357 -5.994 -8.239 1.00 93.81 93 SER A O 1
ATOM 769 N N . LEU A 1 94 ? 11.989 -4.445 -9.135 1.00 95.31 94 LEU A N 1
ATOM 770 C CA . LEU A 1 94 ? 12.011 -4.989 -10.497 1.00 95.31 94 LEU A CA 1
ATOM 771 C C . LEU A 1 94 ? 13.427 -4.953 -11.088 1.00 95.31 94 LEU A C 1
ATOM 773 O O . LEU A 1 94 ? 13.872 -5.950 -11.643 1.00 95.31 94 LEU A O 1
ATOM 777 N N . VAL A 1 95 ? 14.145 -3.839 -10.907 1.00 95.94 95 VAL A N 1
ATOM 778 C CA . VAL A 1 95 ? 15.500 -3.634 -11.448 1.00 95.94 95 VAL A CA 1
ATOM 779 C C . VAL A 1 95 ? 16.477 -4.640 -10.848 1.00 95.94 95 VAL A C 1
ATOM 781 O O . VAL A 1 95 ? 17.188 -5.322 -11.574 1.00 95.94 95 VAL A O 1
ATOM 784 N N . SER A 1 96 ? 16.473 -4.784 -9.519 1.00 94.38 96 SER A N 1
ATOM 785 C CA . SER A 1 96 ? 17.348 -5.743 -8.831 1.00 94.38 96 SER A CA 1
ATOM 786 C C . SER A 1 96 ? 17.038 -7.185 -9.232 1.00 94.38 96 SER A C 1
ATOM 788 O O . SER A 1 96 ? 17.955 -7.938 -9.536 1.00 94.38 96 SER A O 1
ATOM 790 N N . ARG A 1 97 ? 15.758 -7.571 -9.299 1.00 94.62 97 ARG A N 1
ATOM 791 C CA . ARG A 1 97 ? 15.371 -8.932 -9.699 1.00 94.62 97 ARG A CA 1
ATOM 792 C C . ARG A 1 97 ? 15.693 -9.231 -11.167 1.00 94.62 97 ARG A C 1
ATOM 794 O O . ARG A 1 97 ? 16.016 -10.374 -11.472 1.00 94.62 97 ARG A O 1
ATOM 801 N N . TRP A 1 98 ? 15.601 -8.240 -12.052 1.00 95.25 98 TRP A N 1
ATOM 802 C CA . TRP A 1 98 ? 15.998 -8.377 -13.454 1.00 95.25 98 TRP A CA 1
ATOM 803 C C . TRP A 1 98 ? 17.522 -8.506 -13.600 1.00 95.25 98 TRP A C 1
ATOM 805 O O . TRP A 1 98 ? 17.980 -9.440 -14.248 1.00 95.25 98 TRP A O 1
ATOM 815 N N . ASN A 1 99 ? 18.304 -7.662 -12.912 1.00 94.62 99 ASN A N 1
ATOM 816 C CA . ASN A 1 99 ? 19.772 -7.762 -12.886 1.00 94.62 99 ASN A CA 1
ATOM 817 C C . ASN A 1 99 ? 20.259 -9.122 -12.355 1.00 94.62 99 ASN A C 1
ATOM 819 O O . ASN A 1 99 ? 21.233 -9.670 -12.861 1.00 94.62 99 ASN A O 1
ATOM 823 N N . ASP A 1 100 ? 19.559 -9.684 -11.364 1.00 95.81 100 ASP A N 1
ATOM 824 C CA . ASP A 1 100 ? 19.833 -11.015 -10.806 1.00 95.81 100 ASP A CA 1
ATOM 825 C C . ASP A 1 100 ? 19.388 -12.173 -11.729 1.00 95.81 100 ASP A C 1
ATOM 827 O O . ASP A 1 100 ? 19.530 -13.340 -11.361 1.00 95.81 100 ASP A O 1
ATOM 831 N N . GLY A 1 101 ? 18.765 -11.889 -12.878 1.00 93.94 101 GLY A N 1
ATOM 832 C CA . GLY A 1 101 ? 18.220 -12.901 -13.790 1.00 93.94 101 GLY A CA 1
ATOM 833 C C . GLY A 1 101 ? 16.977 -13.638 -13.268 1.00 93.94 101 GLY A C 1
ATOM 834 O O . GLY A 1 101 ? 16.580 -14.652 -13.836 1.00 93.94 101 GLY A O 1
ATOM 835 N N . LYS A 1 102 ? 16.338 -13.152 -12.193 1.00 92.31 102 LYS A N 1
ATOM 836 C CA . LYS A 1 102 ? 15.131 -13.760 -11.589 1.00 92.31 102 LYS A CA 1
ATOM 837 C C . LYS A 1 102 ? 13.842 -13.411 -12.336 1.00 92.31 102 LYS A C 1
ATOM 839 O O . LYS A 1 102 ? 12.805 -14.020 -12.086 1.00 92.31 102 LYS A O 1
ATOM 844 N N . ILE A 1 103 ? 13.880 -12.389 -13.186 1.00 91.88 103 ILE A N 1
ATOM 845 C CA . ILE A 1 103 ? 12.789 -11.993 -14.080 1.00 91.88 103 ILE A CA 1
ATOM 846 C C . ILE A 1 103 ? 13.392 -11.728 -15.449 1.00 91.88 103 ILE A C 1
ATOM 848 O O . ILE A 1 103 ? 14.416 -11.056 -15.548 1.00 91.88 103 ILE A O 1
ATOM 852 N N . SER A 1 104 ? 12.696 -12.161 -16.491 1.00 92.12 104 SER A N 1
ATOM 853 C CA . SER A 1 104 ? 12.948 -11.732 -17.864 1.00 92.12 104 SER A CA 1
ATOM 854 C C . SER A 1 104 ? 11.874 -10.735 -18.296 1.00 92.12 104 SER A C 1
ATOM 856 O O . SER A 1 104 ? 10.705 -10.876 -17.936 1.00 92.12 104 SER A O 1
ATOM 858 N N . LEU A 1 105 ? 12.285 -9.713 -19.039 1.00 92.44 105 LEU A N 1
ATOM 859 C CA . LEU A 1 105 ? 11.384 -8.768 -19.696 1.00 92.44 105 LEU A CA 1
ATOM 860 C C . LEU A 1 105 ? 11.322 -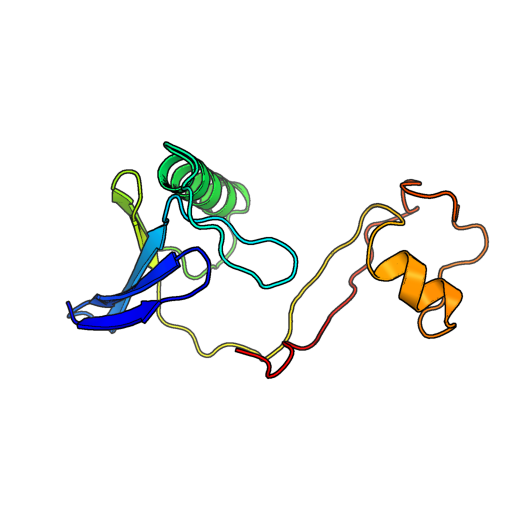9.107 -21.184 1.00 92.44 105 LEU A C 1
ATOM 862 O O . LEU A 1 105 ? 12.209 -9.790 -21.693 1.00 92.44 105 LEU A O 1
ATOM 866 N N . GLU A 1 106 ? 10.278 -8.642 -21.862 1.00 91.25 106 GLU A N 1
ATOM 867 C CA . GLU A 1 106 ? 10.155 -8.802 -23.311 1.00 91.25 106 GLU A CA 1
ATOM 868 C C . GLU A 1 106 ? 11.341 -8.148 -24.031 1.00 91.25 106 GLU A C 1
ATOM 870 O O . GLU A 1 106 ? 11.830 -7.088 -23.614 1.00 91.25 106 GLU A O 1
ATOM 875 N N . ASP A 1 107 ? 11.786 -8.768 -25.122 1.00 90.31 107 ASP A N 1
ATOM 876 C CA . ASP A 1 107 ? 12.897 -8.264 -25.923 1.00 90.31 107 ASP A CA 1
ATOM 877 C C . ASP A 1 107 ? 12.628 -6.831 -26.401 1.00 90.31 107 ASP A C 1
ATOM 879 O O . ASP A 1 107 ? 11.532 -6.481 -26.837 1.00 90.31 107 ASP A O 1
ATOM 883 N N . GLY A 1 108 ? 13.651 -5.981 -26.311 1.00 89.12 108 GLY A N 1
ATOM 884 C CA . GLY A 1 108 ? 13.541 -4.567 -26.673 1.00 89.12 108 GLY A CA 1
ATOM 885 C C . GLY A 1 108 ? 12.879 -3.679 -25.612 1.00 89.12 108 GLY A C 1
ATOM 886 O O . GLY A 1 108 ? 12.747 -2.475 -25.838 1.00 89.12 108 GLY A O 1
ATOM 887 N N . THR A 1 109 ? 12.504 -4.220 -24.445 1.00 94.00 109 THR A N 1
ATOM 888 C CA . THR A 1 109 ? 12.089 -3.396 -23.300 1.00 94.00 109 THR A CA 1
ATOM 889 C C . THR A 1 109 ? 13.225 -2.459 -22.888 1.00 94.00 109 THR A C 1
ATOM 891 O O . THR A 1 109 ? 14.347 -2.901 -22.652 1.00 94.00 109 THR A O 1
ATOM 894 N N . GLN A 1 110 ? 12.936 -1.160 -22.766 1.00 94.69 110 GLN A N 1
ATOM 895 C CA . GLN A 1 110 ? 13.899 -0.192 -22.240 1.00 94.69 110 GLN A CA 1
ATOM 896 C C . GLN A 1 110 ? 14.181 -0.467 -20.760 1.00 94.69 110 GLN A C 1
ATOM 898 O O . GLN A 1 110 ? 13.259 -0.536 -19.946 1.00 94.69 110 GLN A O 1
ATOM 903 N N . THR A 1 111 ? 15.462 -0.584 -20.415 1.00 95.12 111 THR A N 1
ATOM 904 C CA . THR A 1 111 ? 15.934 -0.904 -19.058 1.00 95.12 111 THR A CA 1
ATOM 905 C C . THR A 1 111 ? 16.711 0.241 -18.411 1.00 95.12 111 THR A C 1
ATOM 907 O O . THR A 1 111 ? 17.430 0.034 -17.434 1.00 95.12 111 THR A O 1
ATOM 910 N N . ASP A 1 112 ? 16.566 1.462 -18.925 1.00 96.56 112 ASP A N 1
ATOM 911 C CA . ASP A 1 112 ? 17.006 2.653 -18.205 1.00 96.56 112 ASP A CA 1
ATOM 912 C C . ASP A 1 112 ? 16.170 2.826 -16.931 1.00 96.56 112 ASP A C 1
ATOM 914 O O . ASP A 1 112 ? 14.971 2.528 -16.894 1.00 96.56 112 ASP A O 1
ATOM 918 N N . LEU A 1 113 ? 16.794 3.310 -15.856 1.00 96.88 113 LEU A N 1
ATOM 919 C CA . LEU A 1 113 ? 16.101 3.501 -14.585 1.00 96.88 113 LEU A CA 1
ATOM 920 C C . LEU A 1 113 ? 14.898 4.444 -14.766 1.00 96.88 113 LEU A C 1
ATOM 922 O O . LEU A 1 113 ? 15.046 5.565 -15.242 1.00 96.88 113 LEU A O 1
ATOM 926 N N . ALA A 1 114 ? 13.721 3.993 -14.324 1.00 96.69 114 ALA A N 1
ATOM 927 C CA . ALA A 1 114 ? 12.434 4.674 -14.477 1.00 96.69 114 ALA A CA 1
ATOM 928 C C . ALA A 1 114 ? 11.912 4.785 -15.924 1.00 96.69 114 ALA A C 1
ATOM 930 O O . ALA A 1 114 ? 10.968 5.541 -16.165 1.00 96.69 114 ALA A O 1
ATOM 931 N N . ALA A 1 115 ? 12.444 4.008 -16.875 1.00 97.62 115 ALA A N 1
ATOM 932 C CA . ALA A 1 115 ? 11.857 3.887 -18.207 1.00 97.62 115 ALA A CA 1
ATOM 933 C C . ALA A 1 115 ? 10.420 3.346 -18.135 1.00 97.62 115 ALA A C 1
ATOM 935 O O . ALA A 1 115 ? 10.088 2.512 -17.285 1.00 97.62 115 ALA A O 1
ATOM 936 N N . LYS A 1 116 ? 9.545 3.827 -19.025 1.00 97.12 116 LYS A N 1
ATOM 937 C CA . LYS A 1 116 ? 8.168 3.331 -19.126 1.00 97.12 116 LYS A CA 1
ATOM 938 C C . LYS A 1 116 ? 8.180 1.947 -19.769 1.00 97.12 116 LYS A C 1
ATOM 940 O O . LYS A 1 116 ? 8.785 1.763 -20.820 1.00 97.12 116 LYS A O 1
ATOM 945 N N . LEU A 1 117 ? 7.484 0.994 -19.157 1.00 96.62 117 LEU A N 1
ATOM 946 C CA . LEU A 1 117 ? 7.324 -0.337 -19.735 1.00 96.62 117 LEU A CA 1
ATOM 947 C C . LEU A 1 117 ? 6.349 -0.290 -20.928 1.00 96.62 117 LEU A C 1
ATOM 949 O O . LEU A 1 117 ? 5.420 0.528 -20.907 1.00 96.62 117 LEU A O 1
ATOM 953 N N . PRO A 1 118 ? 6.514 -1.167 -21.939 1.00 94.94 118 PRO A N 1
ATOM 954 C CA . PRO A 1 118 ? 5.615 -1.232 -23.097 1.00 94.94 118 PRO A CA 1
ATOM 955 C C . PRO A 1 118 ? 4.144 -1.413 -22.697 1.00 94.94 118 PRO A C 1
ATOM 957 O O . PRO A 1 118 ? 3.252 -0.767 -23.248 1.00 94.94 118 PRO A O 1
ATOM 960 N N . SER A 1 119 ? 3.904 -2.226 -21.669 1.00 95.06 119 SER A N 1
ATOM 961 C CA . SER A 1 119 ? 2.606 -2.424 -21.031 1.00 95.06 119 SER A CA 1
ATOM 962 C C . SER A 1 119 ? 2.760 -2.617 -19.520 1.00 95.06 119 SER A C 1
ATOM 964 O O . SER A 1 119 ? 3.837 -2.997 -19.052 1.00 95.06 119 SER A O 1
ATOM 966 N N . PRO A 1 120 ? 1.698 -2.381 -18.726 1.00 95.88 120 PRO A N 1
ATOM 967 C CA . PRO A 1 120 ? 1.705 -2.749 -17.319 1.00 95.88 120 PRO A CA 1
ATOM 968 C C . PRO A 1 120 ? 1.945 -4.252 -17.147 1.00 95.88 120 PRO A C 1
ATOM 970 O O . PRO A 1 120 ? 1.257 -5.059 -17.769 1.00 95.88 120 PRO A O 1
ATOM 973 N N . ILE A 1 121 ? 2.884 -4.622 -16.278 1.00 94.38 121 ILE A N 1
ATOM 974 C CA . ILE A 1 121 ? 3.162 -6.023 -15.943 1.00 94.38 121 ILE A CA 1
ATOM 975 C C . ILE A 1 121 ? 2.583 -6.369 -14.572 1.00 94.38 121 ILE A C 1
ATOM 977 O O . ILE A 1 121 ? 2.642 -5.557 -13.643 1.00 94.38 121 ILE A O 1
ATOM 981 N N . PHE A 1 122 ? 2.038 -7.578 -14.441 1.00 95.25 122 PHE A N 1
ATOM 982 C CA . PHE A 1 122 ? 1.644 -8.152 -13.157 1.00 95.25 122 PHE A CA 1
ATOM 983 C C . PHE A 1 122 ? 2.847 -8.874 -12.539 1.00 95.25 122 PHE A C 1
ATOM 985 O O . PHE A 1 122 ? 3.347 -9.840 -13.107 1.00 95.25 122 PHE A O 1
ATOM 992 N N . ASP A 1 123 ? 3.322 -8.388 -11.393 1.00 93.25 123 ASP A N 1
ATOM 993 C CA . ASP A 1 123 ? 4.516 -8.887 -10.701 1.00 93.25 123 ASP A CA 1
ATOM 994 C C . ASP A 1 123 ? 4.159 -9.314 -9.268 1.00 93.25 123 ASP A C 1
ATOM 996 O O . ASP A 1 123 ? 4.443 -8.583 -8.316 1.00 93.25 123 ASP A O 1
ATOM 1000 N N . PRO A 1 124 ? 3.473 -10.455 -9.087 1.00 92.62 124 PRO A N 1
ATOM 1001 C CA . PRO A 1 124 ? 3.026 -10.877 -7.771 1.00 92.62 124 PRO A CA 1
ATOM 1002 C C . PRO A 1 124 ? 4.213 -11.144 -6.842 1.00 92.62 124 PRO A C 1
ATOM 1004 O O . PRO A 1 124 ? 5.185 -11.803 -7.214 1.00 92.62 124 PRO A O 1
ATOM 1007 N N . THR A 1 125 ? 4.101 -10.681 -5.600 1.00 89.69 125 THR A N 1
ATOM 1008 C CA . THR A 1 125 ? 5.046 -10.994 -4.522 1.00 89.69 125 THR A CA 1
ATOM 1009 C C . THR A 1 125 ? 4.334 -11.725 -3.391 1.00 89.69 125 THR A C 1
ATOM 1011 O O . THR A 1 125 ? 3.111 -11.684 -3.256 1.00 89.69 125 THR A O 1
ATOM 1014 N N . THR A 1 126 ? 5.090 -12.446 -2.571 1.00 86.12 126 THR A N 1
ATOM 1015 C CA . THR A 1 126 ? 4.582 -12.999 -1.312 1.00 86.12 126 THR A CA 1
ATOM 1016 C C . THR A 1 126 ? 4.851 -12.009 -0.195 1.00 86.12 126 THR A C 1
ATOM 1018 O O . THR A 1 126 ? 5.907 -11.375 -0.181 1.00 86.12 126 THR A O 1
ATOM 1021 N N . LYS A 1 127 ? 3.950 -11.926 0.786 1.00 70.62 127 LYS A N 1
ATOM 1022 C CA . LYS A 1 127 ? 4.266 -11.211 2.025 1.00 70.6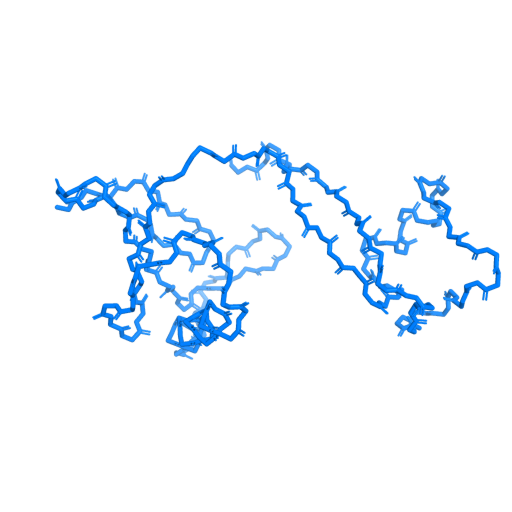2 127 LYS A CA 1
ATOM 1023 C C . LYS A 1 127 ? 5.474 -11.863 2.691 1.00 70.62 127 LYS A C 1
ATOM 1025 O O . LYS A 1 127 ? 5.458 -13.069 2.933 1.00 70.62 127 LYS A O 1
ATOM 1030 N N . SER A 1 128 ? 6.505 -11.079 2.992 1.00 63.41 128 SER A N 1
ATOM 1031 C CA . SER A 1 128 ? 7.572 -11.534 3.878 1.00 63.41 128 SER A CA 1
ATOM 1032 C C . SER A 1 128 ? 6.976 -11.802 5.261 1.00 63.41 128 SER A C 1
ATOM 1034 O O . SER A 1 128 ? 6.152 -11.039 5.761 1.00 63.41 128 SER A O 1
ATOM 1036 N N . THR A 1 129 ? 7.380 -12.896 5.899 1.00 53.09 129 THR A N 1
ATOM 1037 C CA . THR A 1 129 ? 6.965 -13.265 7.264 1.00 53.09 129 THR A CA 1
ATOM 1038 C C . THR A 1 129 ? 7.673 -12.432 8.341 1.00 53.09 129 THR A C 1
ATOM 1040 O O . THR A 1 129 ? 7.895 -12.915 9.446 1.00 53.09 129 THR A O 1
ATOM 1043 N N . HIS A 1 130 ? 8.072 -11.200 8.023 1.00 40.47 130 HIS A N 1
AT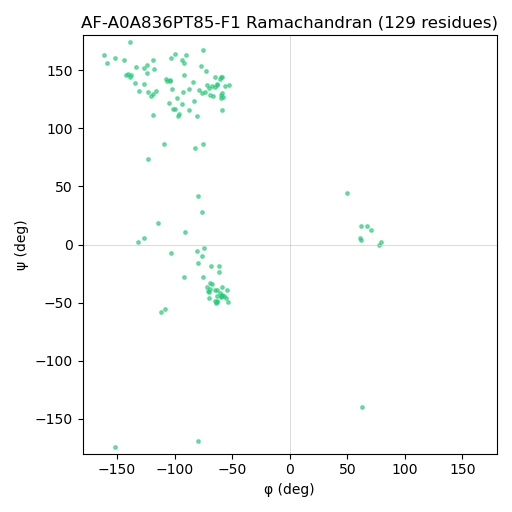OM 1044 C CA . HIS A 1 130 ? 8.765 -10.309 8.946 1.00 40.47 130 HIS A CA 1
ATOM 1045 C C . HIS A 1 130 ? 7.834 -9.163 9.343 1.00 40.47 130 HIS A C 1
ATOM 1047 O O . HIS A 1 130 ? 7.849 -8.104 8.721 1.00 40.47 130 HIS A O 1
ATOM 1053 N N . ASP A 1 131 ? 7.028 -9.411 10.373 1.00 35.56 131 ASP A N 1
ATOM 1054 C CA . ASP A 1 131 ? 6.479 -8.404 11.288 1.00 35.56 131 ASP A CA 1
ATOM 1055 C C . ASP A 1 131 ? 6.578 -8.964 12.717 1.00 35.56 131 ASP A C 1
ATOM 1057 O O . ASP A 1 131 ? 6.224 -10.153 12.909 1.00 35.56 131 ASP A O 1
#